Protein AF-A0A7Y3B214-F1 (afdb_monomer_lite)

Structure (mmCIF, N/CA/C/O backbone):
data_AF-A0A7Y3B214-F1
#
_entry.id   AF-A0A7Y3B214-F1
#
loop_
_atom_site.group_PDB
_atom_site.id
_atom_site.type_symbol
_atom_site.label_atom_id
_atom_site.label_alt_id
_atom_site.label_comp_id
_atom_site.label_asym_id
_atom_site.label_entity_id
_atom_site.label_seq_id
_atom_site.pdbx_PDB_ins_code
_atom_site.Cartn_x
_atom_site.Cartn_y
_atom_site.Cartn_z
_atom_site.occupancy
_atom_site.B_iso_or_equiv
_atom_site.auth_seq_id
_atom_site.auth_comp_id
_atom_site.auth_asym_id
_atom_site.auth_atom_id
_atom_site.pdbx_PDB_model_num
ATOM 1 N N . MET A 1 1 ? -11.212 -48.967 0.059 1.00 44.16 1 MET A N 1
ATOM 2 C CA . MET A 1 1 ? -11.631 -47.782 -0.716 1.00 44.16 1 MET A CA 1
ATOM 3 C C . MET A 1 1 ? -10.810 -46.591 -0.211 1.00 44.16 1 MET A C 1
ATOM 5 O O . MET A 1 1 ? -11.343 -45.731 0.462 1.00 44.16 1 MET A O 1
ATOM 9 N N . THR A 1 2 ? -9.474 -46.608 -0.207 1.00 47.28 2 THR A N 1
ATOM 10 C CA . THR A 1 2 ? -8.544 -46.459 -1.350 1.00 47.28 2 THR A CA 1
ATOM 11 C C . THR A 1 2 ? -8.888 -45.292 -2.278 1.00 47.28 2 THR A C 1
ATOM 13 O O . THR A 1 2 ? -9.510 -45.474 -3.317 1.00 47.28 2 THR A O 1
ATOM 16 N N . GLN A 1 3 ? -8.437 -44.100 -1.891 1.00 54.50 3 GLN A N 1
ATOM 17 C CA . GLN A 1 3 ? -8.032 -43.043 -2.815 1.00 54.50 3 GLN A CA 1
ATOM 18 C C . GLN A 1 3 ? -6.664 -42.554 -2.300 1.00 54.50 3 GLN A C 1
ATOM 20 O O . GLN A 1 3 ? -6.584 -41.772 -1.365 1.00 54.50 3 GLN A O 1
ATOM 25 N N . SER A 1 4 ? -5.588 -43.291 -2.568 1.00 49.25 4 SER A N 1
ATOM 26 C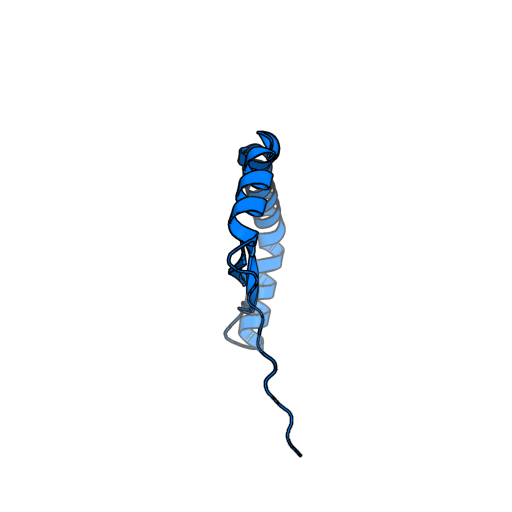 CA . SER A 1 4 ? -4.841 -43.268 -3.833 1.00 49.25 4 SER A CA 1
ATOM 27 C C . SER A 1 4 ? -4.224 -41.890 -4.057 1.00 49.25 4 SER A C 1
ATOM 29 O O . SER A 1 4 ? -4.874 -40.981 -4.560 1.00 49.25 4 SER A O 1
ATOM 31 N N . ALA A 1 5 ? -2.969 -41.785 -3.615 1.00 53.12 5 ALA A N 1
ATOM 32 C CA . ALA A 1 5 ? -1.934 -40.849 -4.029 1.00 53.12 5 ALA A CA 1
ATOM 33 C C . ALA A 1 5 ? -2.313 -39.934 -5.206 1.00 53.12 5 ALA A C 1
ATOM 35 O O . ALA A 1 5 ? -2.208 -40.319 -6.370 1.00 53.12 5 ALA A O 1
ATOM 36 N N . GLN A 1 6 ? -2.666 -38.685 -4.901 1.00 57.44 6 GLN A N 1
ATOM 37 C CA . GLN A 1 6 ? -2.419 -37.603 -5.842 1.00 57.44 6 GLN A CA 1
ATOM 38 C C . GLN A 1 6 ? -0.959 -37.199 -5.679 1.00 57.44 6 GLN A C 1
ATOM 40 O O . GLN A 1 6 ? -0.592 -36.392 -4.827 1.00 57.44 6 GLN A O 1
ATOM 45 N N . THR A 1 7 ? -0.110 -37.839 -6.473 1.00 49.72 7 THR A N 1
ATOM 46 C CA . THR A 1 7 ? 1.247 -37.388 -6.749 1.00 49.72 7 THR A CA 1
ATOM 47 C C . THR A 1 7 ? 1.144 -35.956 -7.275 1.00 49.72 7 THR A C 1
ATOM 49 O O . THR A 1 7 ? 0.765 -35.745 -8.427 1.00 49.72 7 THR A O 1
ATOM 52 N N . PHE A 1 8 ? 1.427 -34.964 -6.424 1.00 56.47 8 PHE A N 1
ATOM 53 C CA . PHE A 1 8 ? 1.693 -33.593 -6.852 1.00 56.47 8 PHE A CA 1
ATOM 54 C C . PHE A 1 8 ? 2.906 -33.654 -7.778 1.00 56.47 8 PHE A C 1
ATOM 56 O O . PHE A 1 8 ? 4.056 -33.701 -7.345 1.00 56.47 8 PHE A O 1
ATOM 63 N N . ASN A 1 9 ? 2.630 -33.742 -9.072 1.00 57.41 9 ASN A N 1
ATOM 64 C CA . ASN A 1 9 ? 3.624 -33.720 -10.123 1.00 57.41 9 ASN A CA 1
ATOM 65 C C . ASN A 1 9 ? 4.177 -32.286 -10.160 1.00 57.41 9 ASN A C 1
ATOM 67 O O . ASN A 1 9 ? 3.629 -31.435 -10.851 1.00 57.41 9 ASN A O 1
ATOM 71 N N . HIS A 1 10 ? 5.173 -31.972 -9.322 1.00 52.59 10 HIS A N 1
ATOM 72 C CA . HIS A 1 10 ? 5.823 -30.662 -9.292 1.00 52.59 10 HIS A CA 1
ATOM 73 C C . HIS A 1 10 ? 6.571 -30.444 -10.619 1.00 52.59 10 HIS A C 1
ATOM 75 O O . HIS A 1 10 ? 7.607 -31.074 -10.835 1.00 52.59 10 HIS A O 1
ATOM 81 N N . PRO A 1 11 ? 6.140 -29.517 -11.495 1.00 52.53 11 PRO A N 1
ATOM 82 C CA . PRO A 1 11 ? 6.853 -29.193 -12.727 1.00 52.53 11 PRO A CA 1
ATOM 83 C C . PRO A 1 11 ? 8.002 -28.199 -12.455 1.00 52.53 11 PRO A C 1
ATOM 85 O O . PRO A 1 11 ? 8.269 -27.300 -13.251 1.00 52.53 11 PRO A O 1
ATOM 88 N N . SER A 1 12 ? 8.691 -28.323 -11.313 1.00 59.03 12 SER A N 1
ATOM 89 C CA . SER A 1 12 ? 9.673 -27.331 -10.846 1.00 59.03 12 SER A CA 1
ATOM 90 C C . SER A 1 12 ? 10.966 -27.302 -11.669 1.00 59.03 12 SER A C 1
ATOM 92 O O . SER A 1 12 ? 11.699 -26.320 -11.611 1.00 59.03 12 SER A O 1
ATOM 94 N N . LEU A 1 13 ? 11.233 -28.335 -12.476 1.00 55.91 13 LEU A N 1
ATOM 95 C CA . LEU A 1 13 ? 12.458 -28.448 -13.277 1.00 55.91 13 LEU A CA 1
ATOM 96 C C . LEU A 1 13 ? 12.351 -27.807 -14.676 1.00 55.91 13 LEU A C 1
ATOM 98 O O . LEU A 1 13 ? 13.379 -27.528 -15.286 1.00 55.91 13 LEU A O 1
ATOM 102 N N . ALA A 1 14 ? 11.139 -27.522 -15.176 1.00 57.09 14 ALA A N 1
ATOM 103 C CA . ALA A 1 14 ? 10.925 -26.888 -16.488 1.00 57.09 14 ALA A CA 1
ATOM 104 C C . ALA A 1 14 ? 10.641 -25.372 -16.406 1.00 57.09 14 ALA A C 1
ATOM 106 O O . ALA A 1 14 ? 10.912 -24.637 -17.357 1.00 57.09 14 ALA A O 1
ATOM 107 N N . ALA A 1 15 ? 10.123 -24.887 -15.271 1.00 59.41 15 ALA A N 1
ATOM 108 C CA . ALA A 1 15 ? 9.709 -23.491 -15.102 1.00 59.41 15 ALA A CA 1
ATOM 109 C C . ALA A 1 15 ? 10.887 -22.498 -15.126 1.00 59.41 15 ALA A C 1
ATOM 111 O O . ALA A 1 15 ? 10.772 -21.424 -15.715 1.00 59.41 15 ALA A O 1
ATOM 112 N N . GLY A 1 16 ? 12.047 -22.878 -14.576 1.00 58.75 16 GLY A N 1
ATOM 113 C CA . GLY A 1 16 ? 13.210 -21.987 -14.486 1.00 58.75 16 GLY A CA 1
ATOM 114 C C . GLY A 1 16 ? 13.757 -21.531 -15.845 1.00 58.75 16 GLY A C 1
ATOM 115 O O . GLY A 1 16 ? 14.186 -20.390 -15.980 1.00 58.75 16 GLY A O 1
ATOM 116 N N . GLY A 1 17 ? 13.696 -22.381 -16.878 1.00 61.16 17 GLY A N 1
ATOM 117 C CA . GLY A 1 17 ? 14.133 -22.020 -18.233 1.00 61.16 17 GLY A CA 1
ATOM 118 C C . GLY A 1 17 ? 13.161 -21.079 -18.953 1.00 61.16 17 GLY A C 1
ATOM 119 O O . GLY A 1 17 ? 13.591 -20.171 -19.666 1.00 61.16 17 GLY A O 1
ATOM 120 N N . ALA A 1 18 ? 11.854 -21.254 -18.733 1.00 63.62 18 ALA A N 1
ATOM 121 C CA . ALA A 1 18 ? 10.810 -20.413 -19.318 1.00 63.62 18 ALA A CA 1
ATOM 122 C C . ALA A 1 18 ? 10.752 -19.020 -18.663 1.00 63.62 18 ALA A C 1
ATOM 124 O O . ALA A 1 18 ? 10.631 -18.018 -19.369 1.00 63.62 18 ALA A O 1
ATOM 125 N N . GLU A 1 19 ? 10.915 -18.938 -17.339 1.00 62.94 19 GLU A N 1
ATOM 126 C CA . GLU A 1 19 ? 11.004 -17.662 -16.616 1.00 62.94 19 GLU A CA 1
ATOM 127 C C . GLU A 1 19 ? 12.257 -16.870 -17.018 1.00 62.94 19 GLU A C 1
ATOM 129 O O . GLU A 1 19 ? 12.174 -15.672 -17.293 1.00 62.94 19 GLU A O 1
ATOM 134 N N . GLN A 1 20 ? 13.404 -17.545 -17.168 1.00 61.66 20 GLN A N 1
ATOM 135 C CA . GLN A 1 20 ? 14.633 -16.918 -17.663 1.00 61.66 20 GLN A CA 1
ATOM 136 C C . GLN A 1 20 ? 14.509 -16.430 -19.115 1.00 61.66 20 GLN A C 1
ATOM 138 O O . GLN A 1 20 ? 15.062 -15.382 -19.455 1.00 61.66 20 GLN A O 1
ATOM 143 N N . ALA A 1 21 ? 13.789 -17.153 -19.980 1.00 62.91 21 ALA A N 1
ATOM 144 C CA . ALA A 1 21 ? 13.521 -16.716 -21.349 1.00 62.91 21 ALA A CA 1
ATOM 145 C C . ALA A 1 21 ? 12.602 -15.481 -21.383 1.00 62.91 21 ALA A C 1
ATOM 147 O O . ALA A 1 21 ? 12.913 -14.515 -22.078 1.00 62.91 21 ALA A O 1
ATOM 148 N N . ALA A 1 22 ? 11.536 -15.467 -20.577 1.00 65.38 22 ALA A N 1
ATOM 149 C CA . ALA A 1 22 ? 10.613 -14.335 -20.474 1.00 65.38 22 ALA A CA 1
ATOM 150 C C . ALA A 1 22 ? 11.284 -13.077 -19.892 1.00 65.38 22 ALA A C 1
ATOM 152 O O . ALA A 1 22 ? 11.059 -11.963 -20.370 1.00 65.38 22 ALA A O 1
ATOM 153 N N . GLU A 1 23 ? 12.164 -13.231 -18.898 1.00 68.75 23 GLU A N 1
ATOM 154 C CA . GLU A 1 23 ? 12.904 -12.105 -18.325 1.00 68.75 23 GLU A CA 1
ATOM 155 C C . GLU A 1 23 ? 13.904 -11.497 -19.322 1.00 68.75 23 GLU A C 1
ATOM 157 O O . GLU A 1 23 ? 14.115 -10.281 -19.319 1.00 68.75 23 GLU A O 1
ATOM 162 N N . ARG A 1 24 ? 14.475 -12.296 -20.233 1.00 66.44 24 ARG A N 1
ATOM 163 C CA . ARG A 1 24 ? 15.322 -11.790 -21.330 1.00 66.44 24 ARG A CA 1
ATOM 164 C C . ARG A 1 24 ? 14.539 -10.950 -22.344 1.00 66.44 24 ARG A C 1
ATOM 166 O O . ARG A 1 24 ? 15.104 -10.005 -22.883 1.00 66.44 24 ARG A O 1
ATOM 173 N N . THR A 1 25 ? 13.255 -11.240 -22.559 1.00 70.94 25 THR A N 1
ATOM 174 C CA . THR A 1 25 ? 12.374 -10.480 -23.471 1.00 70.94 25 THR A CA 1
ATOM 175 C C . THR A 1 25 ? 11.805 -9.207 -22.832 1.00 70.94 25 THR A C 1
ATOM 177 O O . THR A 1 25 ? 11.273 -8.340 -23.524 1.00 70.94 25 THR A O 1
ATOM 180 N N . ARG A 1 26 ? 11.937 -9.056 -21.510 1.00 76.69 26 ARG A N 1
ATOM 181 C CA . ARG A 1 26 ? 11.412 -7.913 -20.759 1.00 76.69 26 ARG A CA 1
ATOM 182 C C . ARG A 1 26 ? 12.122 -6.610 -21.136 1.00 76.69 26 ARG A C 1
ATOM 184 O O . ARG A 1 26 ? 13.299 -6.423 -20.815 1.00 76.69 26 ARG A O 1
ATOM 191 N N . GLY A 1 27 ? 11.395 -5.700 -21.785 1.00 82.81 27 GLY A N 1
ATOM 192 C CA . GLY A 1 27 ? 11.923 -4.418 -22.257 1.00 82.81 27 GLY A CA 1
ATOM 193 C C . GLY A 1 27 ? 12.343 -3.462 -21.132 1.00 82.81 27 GLY A C 1
ATOM 194 O O . GLY A 1 27 ? 11.958 -3.613 -19.971 1.00 82.81 27 GLY A O 1
ATOM 195 N N . MET A 1 28 ? 13.106 -2.421 -21.489 1.00 83.06 28 MET A N 1
ATOM 196 C CA . MET A 1 28 ? 13.569 -1.367 -20.566 1.00 83.06 28 MET A CA 1
ATOM 197 C C . MET A 1 28 ? 12.420 -0.747 -19.749 1.00 83.06 28 MET A C 1
ATOM 199 O O . MET A 1 28 ? 12.578 -0.441 -18.565 1.00 83.06 28 MET A O 1
ATOM 203 N N . TYR A 1 29 ? 11.241 -0.621 -20.370 1.00 85.88 29 TYR A N 1
ATOM 204 C CA . TYR A 1 29 ? 10.033 -0.121 -19.722 1.00 85.88 29 TYR A CA 1
ATOM 205 C C . TYR A 1 29 ? 9.605 -0.984 -18.526 1.00 85.88 29 TYR A C 1
ATOM 207 O O . TYR A 1 29 ? 9.413 -0.465 -17.430 1.00 85.88 29 TYR A O 1
ATOM 215 N N . GLU A 1 30 ? 9.506 -2.302 -18.703 1.00 85.19 30 GLU A N 1
ATOM 216 C CA . GLU A 1 30 ? 9.067 -3.220 -17.646 1.00 85.19 30 GLU A CA 1
ATOM 217 C C . GLU A 1 30 ? 10.087 -3.352 -16.511 1.00 85.19 30 GLU A C 1
ATOM 219 O O . GLU A 1 30 ? 9.714 -3.579 -15.360 1.00 85.19 30 GLU A O 1
ATOM 224 N N . ARG A 1 31 ? 11.376 -3.198 -16.830 1.00 82.31 31 ARG A N 1
ATOM 225 C CA . ARG A 1 31 ? 12.466 -3.304 -15.855 1.00 82.31 31 ARG A CA 1
ATOM 226 C C . ARG A 1 31 ? 12.576 -2.069 -14.960 1.00 82.31 31 ARG A C 1
ATOM 228 O O . ARG A 1 31 ? 12.828 -2.222 -13.768 1.00 82.31 31 ARG A O 1
ATOM 235 N N . PHE A 1 32 ? 12.368 -0.871 -15.512 1.00 86.38 32 PHE A N 1
ATOM 236 C CA . PHE A 1 32 ? 12.639 0.383 -14.796 1.00 86.38 32 PHE A CA 1
ATOM 237 C C . PHE A 1 32 ? 11.456 1.352 -14.783 1.00 86.38 32 PHE A C 1
ATOM 239 O O . PHE A 1 32 ? 11.003 1.748 -13.708 1.00 86.38 32 PHE A O 1
ATOM 246 N N . ALA A 1 33 ? 10.934 1.725 -15.954 1.00 90.12 33 ALA A N 1
ATOM 247 C CA . ALA A 1 33 ? 9.935 2.790 -16.059 1.00 90.12 33 ALA A CA 1
ATOM 248 C C . AL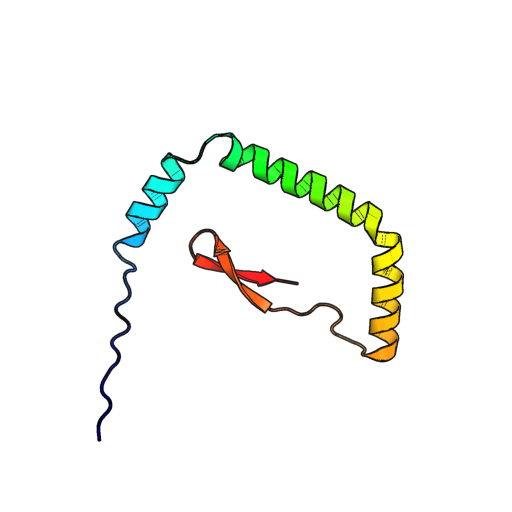A A 1 33 ? 8.622 2.434 -15.350 1.00 90.12 33 ALA A C 1
ATOM 250 O O . ALA A 1 33 ? 8.125 3.233 -14.561 1.00 90.12 33 ALA A O 1
ATOM 251 N N . LYS A 1 34 ? 8.102 1.217 -15.552 1.00 91.62 34 LYS A N 1
ATOM 252 C CA . LYS A 1 34 ? 6.879 0.736 -14.896 1.00 91.62 34 LYS A CA 1
ATOM 253 C C . LYS A 1 34 ? 6.980 0.851 -13.376 1.00 91.62 34 LYS A C 1
ATOM 255 O O . LYS A 1 34 ? 6.101 1.420 -12.743 1.00 91.62 34 LYS A O 1
ATOM 260 N N . GLY A 1 35 ? 8.086 0.378 -12.799 1.00 91.00 35 GLY A N 1
ATOM 261 C CA . GLY A 1 35 ? 8.297 0.423 -11.354 1.00 91.00 35 GLY A CA 1
ATOM 262 C C . GLY A 1 35 ? 8.458 1.843 -10.799 1.00 91.00 35 GLY A C 1
ATOM 263 O O . GLY A 1 35 ? 8.038 2.101 -9.671 1.00 91.00 35 GLY A O 1
ATOM 264 N N . ALA A 1 36 ? 9.074 2.760 -11.547 1.00 94.00 36 ALA A N 1
ATOM 265 C CA . ALA A 1 36 ? 9.176 4.162 -11.143 1.00 94.00 36 ALA A CA 1
ATOM 266 C C . ALA A 1 36 ? 7.802 4.851 -11.179 1.00 94.00 36 ALA A C 1
ATOM 268 O O . ALA A 1 36 ? 7.415 5.501 -10.209 1.00 94.00 36 ALA A O 1
ATOM 269 N N . ILE A 1 37 ? 7.042 4.638 -12.257 1.00 95.44 37 ILE A N 1
ATOM 270 C CA . ILE A 1 37 ? 5.688 5.176 -12.427 1.00 95.44 37 ILE A CA 1
ATOM 271 C C . ILE A 1 37 ? 4.767 4.663 -11.318 1.00 95.44 37 ILE A C 1
ATOM 273 O O . ILE A 1 37 ? 4.098 5.470 -10.681 1.00 95.44 37 ILE A O 1
ATOM 277 N N . ASP A 1 38 ? 4.783 3.361 -11.023 1.00 94.38 38 ASP A N 1
ATOM 278 C CA . ASP A 1 38 ? 3.933 2.772 -9.982 1.00 94.38 38 ASP A CA 1
ATOM 279 C C . ASP A 1 38 ? 4.168 3.408 -8.608 1.00 94.38 38 ASP A C 1
ATOM 281 O O . ASP A 1 38 ? 3.219 3.689 -7.879 1.00 94.38 38 ASP A O 1
ATOM 285 N N . ARG A 1 39 ? 5.431 3.684 -8.258 1.00 96.44 39 ARG A N 1
ATOM 286 C CA . ARG A 1 39 ? 5.778 4.334 -6.987 1.00 96.44 39 ARG A CA 1
ATOM 287 C C . ARG A 1 39 ? 5.347 5.794 -6.959 1.00 96.44 39 ARG A C 1
ATOM 289 O O . ARG A 1 39 ? 4.803 6.236 -5.953 1.00 96.44 39 ARG A O 1
ATOM 296 N N . MET A 1 40 ? 5.569 6.528 -8.049 1.00 97.94 40 MET A N 1
ATOM 297 C CA . MET A 1 40 ? 5.189 7.939 -8.142 1.00 97.94 40 MET A CA 1
ATOM 298 C C . MET A 1 40 ? 3.672 8.117 -8.089 1.00 97.94 40 MET A C 1
ATOM 300 O O . MET A 1 40 ? 3.173 8.895 -7.280 1.00 97.94 40 MET A O 1
ATOM 304 N N . VAL A 1 41 ? 2.936 7.359 -8.903 1.00 97.69 41 VAL A N 1
ATOM 305 C CA . VAL A 1 41 ? 1.469 7.387 -8.922 1.00 97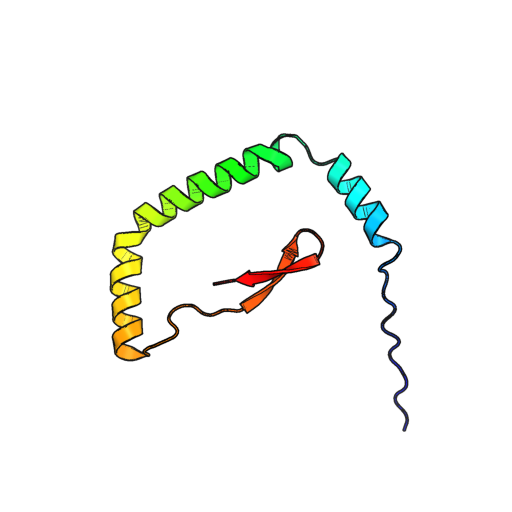.69 41 VAL A CA 1
ATOM 306 C C . VAL A 1 41 ? 0.913 6.924 -7.578 1.00 97.69 41 VAL A C 1
ATOM 308 O O . VAL A 1 41 ? 0.037 7.585 -7.027 1.00 97.69 41 VAL A O 1
ATOM 311 N N . GLY A 1 42 ? 1.460 5.845 -7.010 1.00 97.44 42 GLY A N 1
ATOM 312 C CA . GLY A 1 42 ? 1.069 5.356 -5.689 1.00 97.44 42 GLY A CA 1
ATOM 313 C C . GLY A 1 42 ? 1.279 6.394 -4.585 1.00 97.44 42 GLY A C 1
ATOM 314 O O . GLY A 1 42 ? 0.383 6.600 -3.773 1.00 97.44 42 GLY A O 1
ATOM 315 N N . LEU A 1 43 ? 2.416 7.097 -4.579 1.00 98.06 43 LEU A N 1
ATOM 316 C CA . LEU A 1 43 ? 2.704 8.141 -3.594 1.00 98.06 43 LEU A CA 1
ATOM 317 C C . LEU A 1 43 ? 1.745 9.329 -3.721 1.00 98.06 43 LEU A C 1
ATOM 319 O O . LEU A 1 43 ? 1.229 9.807 -2.713 1.00 98.06 43 LEU A O 1
ATOM 323 N N . VAL A 1 44 ? 1.480 9.788 -4.945 1.00 98.38 44 VAL A N 1
ATOM 324 C CA . VAL A 1 44 ? 0.534 10.886 -5.188 1.00 98.38 44 VAL A CA 1
ATOM 325 C C . VAL A 1 44 ? -0.866 10.498 -4.718 1.00 98.38 44 VAL A C 1
ATOM 327 O O . VAL A 1 44 ? -1.477 11.237 -3.949 1.00 98.38 44 VAL A O 1
ATOM 330 N N . LEU A 1 45 ? -1.359 9.323 -5.119 1.00 98.19 45 LEU A N 1
ATOM 331 C CA . LEU A 1 45 ? -2.673 8.837 -4.695 1.00 98.19 45 LEU A CA 1
ATOM 332 C C . LEU A 1 45 ? -2.757 8.665 -3.180 1.00 98.19 45 LEU A C 1
ATOM 334 O O . LEU A 1 45 ? -3.774 9.024 -2.589 1.00 98.19 45 LEU A O 1
ATOM 338 N N . LEU A 1 46 ? -1.694 8.171 -2.542 1.00 97.12 46 LEU A N 1
ATOM 339 C CA . LEU A 1 46 ? -1.639 8.046 -1.092 1.00 97.12 46 LEU A CA 1
ATOM 340 C C . LEU A 1 46 ? -1.819 9.415 -0.433 1.00 97.12 46 LEU A C 1
ATOM 342 O O . LEU A 1 46 ? -2.745 9.579 0.351 1.00 97.12 46 LEU A O 1
ATOM 346 N N . LEU A 1 47 ? -1.00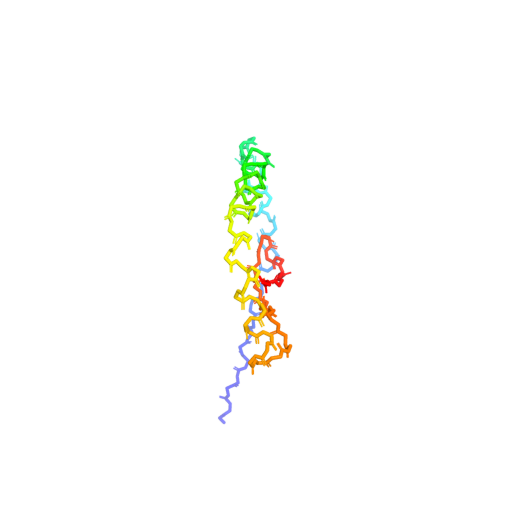6 10.412 -0.794 1.00 98.25 47 LEU A N 1
ATOM 347 C CA . LEU A 1 47 ? -1.075 11.756 -0.205 1.00 98.25 47 LEU A CA 1
ATOM 348 C C . LEU A 1 47 ? -2.441 12.424 -0.409 1.00 98.25 47 LEU A C 1
ATOM 350 O O . LEU A 1 47 ? -2.958 13.049 0.514 1.00 98.25 47 LEU A O 1
ATOM 354 N N . LEU A 1 48 ? -3.046 12.255 -1.587 1.00 98.38 48 LEU A N 1
ATOM 355 C CA . LEU A 1 48 ? -4.379 12.787 -1.882 1.00 98.38 48 LEU A CA 1
ATOM 356 C C . LEU A 1 48 ? -5.485 12.112 -1.062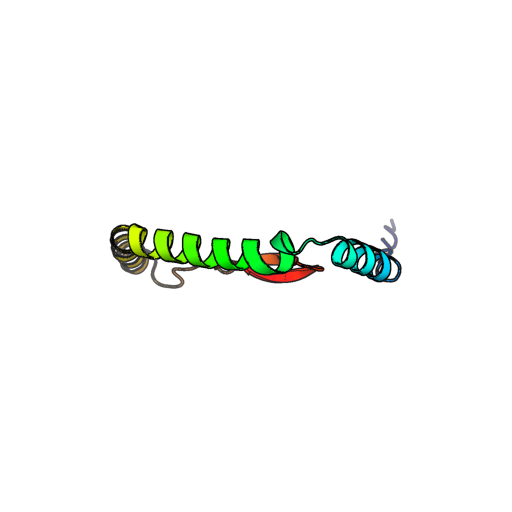 1.00 98.38 48 LEU A C 1
ATOM 358 O O . LEU A 1 48 ? -6.492 12.745 -0.752 1.00 98.38 48 LEU A O 1
ATOM 362 N N . THR A 1 49 ? -5.313 10.838 -0.709 1.00 98.00 49 THR A N 1
ATOM 363 C CA . THR A 1 49 ? -6.323 10.049 0.013 1.00 98.00 49 THR A CA 1
ATOM 364 C C . THR A 1 49 ? -6.117 10.025 1.528 1.00 98.00 49 THR A C 1
ATOM 366 O O . THR A 1 49 ? -7.059 9.691 2.246 1.00 98.00 49 THR A O 1
ATOM 369 N N . VAL A 1 50 ? -4.957 10.461 2.046 1.00 98.25 50 VAL A N 1
ATOM 370 C CA . VAL A 1 50 ? -4.694 10.657 3.489 1.00 98.25 50 VAL A CA 1
ATOM 371 C C . VAL A 1 50 ? -5.851 11.326 4.249 1.00 98.25 50 VAL A C 1
ATOM 373 O O . VAL A 1 50 ? -6.246 10.765 5.275 1.00 98.25 50 VAL A O 1
ATOM 376 N N . PRO A 1 51 ? -6.437 12.462 3.802 1.00 97.31 51 PRO A N 1
ATOM 377 C CA . PRO A 1 51 ? -7.514 13.119 4.551 1.00 97.31 51 PRO A CA 1
ATOM 378 C C . PRO A 1 51 ? -8.768 12.250 4.735 1.00 97.31 51 PRO A C 1
ATOM 380 O O . PRO A 1 51 ? -9.560 12.524 5.629 1.00 97.31 51 PRO A O 1
ATOM 383 N N . ILE A 1 52 ? -8.942 11.198 3.928 1.00 98.25 52 ILE A N 1
ATOM 384 C CA . ILE A 1 52 ? -10.040 10.229 4.040 1.00 98.25 52 ILE A CA 1
ATOM 385 C C . ILE A 1 52 ? -9.591 8.992 4.827 1.00 98.25 52 ILE A C 1
ATOM 387 O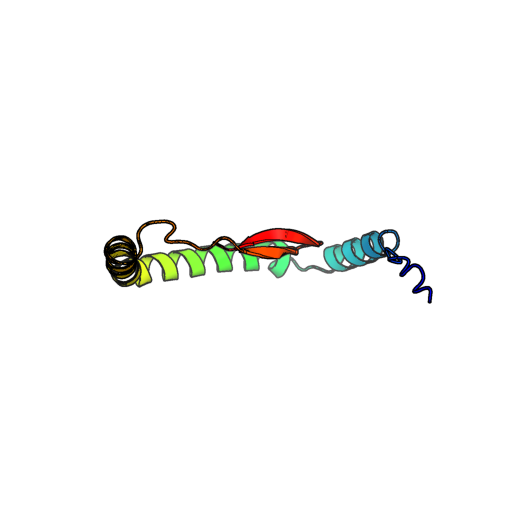 O . ILE A 1 52 ? -10.304 8.526 5.713 1.00 98.25 52 ILE A O 1
ATOM 391 N N . ILE A 1 53 ? -8.399 8.463 4.537 1.00 97.19 53 ILE A N 1
ATOM 392 C CA . ILE A 1 53 ? -7.891 7.233 5.162 1.00 97.19 53 ILE A CA 1
ATOM 393 C C . ILE A 1 53 ? -7.732 7.404 6.677 1.00 97.19 53 ILE A C 1
ATOM 395 O O . ILE A 1 53 ? -8.095 6.501 7.429 1.00 97.19 53 ILE A O 1
ATOM 399 N N . VAL A 1 54 ? -7.222 8.549 7.144 1.00 97.88 54 VAL A N 1
ATOM 400 C CA . VAL A 1 54 ? -6.975 8.798 8.576 1.00 97.88 54 VAL A CA 1
ATOM 401 C C . VAL A 1 54 ? -8.255 8.740 9.423 1.00 97.88 54 VAL A C 1
ATOM 403 O O . VAL A 1 54 ? -8.283 7.939 10.360 1.00 97.88 54 VAL A O 1
ATOM 406 N N . PRO A 1 55 ? -9.328 9.506 9.138 1.00 98.12 55 PRO A N 1
ATOM 407 C CA . PRO A 1 55 ? -10.545 9.430 9.945 1.00 98.12 55 PRO A CA 1
ATOM 408 C C . PRO A 1 55 ? -11.209 8.049 9.880 1.00 98.12 55 PRO A C 1
ATOM 410 O O . PRO A 1 55 ? -11.691 7.570 10.903 1.00 98.12 55 PRO A O 1
ATOM 413 N N . VAL A 1 56 ? -11.178 7.369 8.727 1.00 97.06 56 VAL A N 1
ATOM 414 C CA . VAL A 1 56 ? -11.704 5.996 8.599 1.00 97.06 56 VAL A CA 1
ATOM 415 C C . VAL A 1 56 ? -10.917 5.020 9.474 1.00 97.06 56 VAL A C 1
ATOM 417 O O . VAL A 1 56 ? -11.509 4.227 10.199 1.00 97.06 56 VAL A O 1
ATOM 420 N N . THR A 1 57 ? -9.587 5.115 9.459 1.00 96.69 57 THR A N 1
ATOM 421 C CA . THR A 1 57 ? -8.691 4.309 10.303 1.00 96.69 57 THR A CA 1
ATOM 422 C C . THR A 1 57 ? -9.018 4.504 11.786 1.00 96.69 57 THR A C 1
ATOM 424 O O . THR A 1 57 ? -9.103 3.527 12.527 1.00 96.69 57 THR A O 1
ATOM 427 N N . ILE A 1 58 ? -9.249 5.750 12.217 1.00 97.62 58 ILE A N 1
ATOM 428 C CA . ILE A 1 58 ? -9.632 6.070 13.601 1.00 97.62 58 ILE A CA 1
ATOM 429 C C . ILE A 1 58 ? -11.007 5.480 13.938 1.00 97.62 58 ILE A C 1
ATOM 431 O O . ILE A 1 58 ? -11.157 4.870 14.992 1.00 97.62 58 ILE A O 1
ATOM 435 N N . ALA A 1 59 ? -11.995 5.623 13.051 1.00 97.25 59 ALA A N 1
ATOM 436 C CA . ALA A 1 59 ? -13.336 5.084 13.266 1.00 97.25 59 ALA A CA 1
ATOM 437 C C . ALA A 1 59 ? -13.315 3.556 13.432 1.00 97.25 59 ALA A C 1
ATOM 439 O O . ALA A 1 59 ? -13.870 3.035 14.397 1.00 97.25 59 ALA A O 1
ATOM 440 N N . VAL A 1 60 ? -12.602 2.849 12.547 1.00 96.44 60 VAL A N 1
ATOM 441 C CA . VAL A 1 60 ? -12.421 1.391 12.634 1.00 96.44 60 VAL A CA 1
ATOM 442 C C . VAL A 1 60 ? -11.701 1.001 13.923 1.00 96.44 60 VAL A C 1
ATOM 444 O O . VAL A 1 60 ? -12.087 0.031 14.563 1.00 96.44 60 VAL A O 1
ATOM 447 N N . PHE A 1 61 ? -10.682 1.757 14.336 1.00 96.69 61 PHE A N 1
ATOM 448 C CA . PHE A 1 61 ? -9.962 1.478 15.577 1.00 96.69 61 PHE A CA 1
ATOM 449 C C . PHE A 1 61 ? -10.849 1.620 16.820 1.00 96.69 61 PHE A C 1
ATOM 451 O O . PHE A 1 61 ? -10.742 0.807 17.733 1.00 96.69 61 PHE A O 1
ATOM 458 N N . ILE A 1 62 ? -11.719 2.633 16.862 1.00 97.88 62 ILE A N 1
ATOM 459 C CA . ILE A 1 62 ? -12.631 2.847 17.993 1.00 97.88 62 ILE A CA 1
ATOM 460 C C . ILE A 1 62 ? -13.688 1.737 18.067 1.00 97.88 62 ILE A C 1
ATOM 462 O O . ILE A 1 62 ? -14.007 1.288 19.164 1.00 97.88 62 ILE A O 1
ATOM 466 N N . ASP A 1 63 ? -14.216 1.301 16.921 1.00 96.94 63 ASP A N 1
ATOM 467 C CA . ASP A 1 63 ? -15.333 0.350 16.857 1.00 96.94 63 ASP A CA 1
ATOM 468 C C . ASP A 1 63 ? -14.878 -1.124 16.932 1.00 96.94 63 ASP A C 1
ATOM 470 O O . ASP A 1 63 ? -15.435 -1.921 17.684 1.00 96.94 63 ASP A O 1
ATOM 474 N N . LEU A 1 64 ? -13.822 -1.495 16.195 1.00 96.00 64 LEU A N 1
ATOM 475 C CA . LEU A 1 64 ? -13.346 -2.882 16.068 1.00 96.00 64 LEU A CA 1
ATOM 476 C C . LEU A 1 64 ? -12.022 -3.149 16.806 1.00 96.00 64 LEU A C 1
ATOM 478 O O . LEU A 1 64 ? -11.692 -4.308 17.067 1.00 96.00 64 LEU A O 1
ATOM 482 N N . GLY A 1 65 ? -11.238 -2.118 17.134 1.00 92.25 65 GLY A N 1
ATOM 483 C CA . GLY A 1 65 ? -9.903 -2.273 17.719 1.00 92.25 65 GLY A CA 1
ATOM 484 C C . GLY A 1 65 ? -8.823 -2.655 16.696 1.00 92.25 65 GLY A C 1
ATOM 485 O O . GLY A 1 65 ? -8.788 -2.159 15.570 1.00 92.25 65 GLY A O 1
ATOM 486 N N . LEU A 1 66 ? -7.879 -3.508 17.104 1.00 91.06 66 LEU A N 1
ATOM 487 C CA . LEU A 1 66 ? -6.800 -4.016 16.246 1.00 91.06 66 LEU A CA 1
ATOM 488 C C . LEU A 1 66 ? -7.090 -5.456 15.794 1.00 91.06 66 LEU A C 1
ATOM 490 O O . LEU A 1 66 ? -7.654 -6.223 16.574 1.00 91.06 66 LEU A O 1
ATOM 494 N N . PRO A 1 67 ? -6.610 -5.878 14.605 1.00 89.06 67 PRO A N 1
ATOM 495 C CA . PRO A 1 67 ? -5.776 -5.136 13.651 1.00 89.06 67 PRO A CA 1
ATOM 496 C C . PRO A 1 67 ? -6.583 -4.362 12.593 1.00 89.06 67 PRO A C 1
ATOM 498 O O . PRO A 1 67 ? -7.530 -4.889 12.022 1.00 89.06 67 PRO A O 1
ATOM 501 N N . ILE A 1 68 ? -6.143 -3.141 12.263 1.00 90.44 68 ILE A N 1
ATOM 502 C CA . ILE A 1 68 ? -6.806 -2.299 11.244 1.00 90.44 68 ILE A CA 1
ATOM 503 C C . ILE A 1 68 ? -6.520 -2.804 9.818 1.00 90.44 68 ILE A C 1
ATOM 505 O O . ILE A 1 68 ? -7.388 -2.754 8.952 1.00 90.44 68 ILE A O 1
ATOM 509 N N . PHE A 1 69 ? -5.311 -3.320 9.572 1.00 92.44 69 PHE A N 1
ATOM 510 C CA . PHE A 1 69 ? -4.918 -3.889 8.280 1.00 92.44 69 PHE A CA 1
ATOM 511 C C . PHE A 1 69 ? -4.985 -5.412 8.307 1.00 92.44 69 PHE A C 1
ATOM 513 O O . PHE A 1 69 ? -4.428 -6.059 9.202 1.00 92.44 69 PHE A O 1
ATOM 520 N N . LEU A 1 70 ? -5.615 -5.988 7.286 1.00 91.31 70 LEU A N 1
ATOM 521 C CA . LEU A 1 70 ? -5.709 -7.431 7.110 1.00 91.31 70 LEU A CA 1
ATOM 522 C C . LEU A 1 70 ? -4.497 -7.937 6.338 1.00 91.31 70 LEU A C 1
ATOM 524 O O . LEU A 1 70 ? -4.178 -7.436 5.268 1.00 91.31 70 LEU A O 1
ATOM 528 N N . ARG A 1 71 ? -3.843 -8.976 6.858 1.00 93.19 71 ARG A N 1
ATOM 529 C CA . ARG A 1 71 ? -2.694 -9.601 6.196 1.00 93.19 71 ARG A CA 1
ATOM 530 C C . ARG A 1 71 ? -3.137 -10.853 5.456 1.00 93.19 71 ARG A C 1
ATOM 532 O O . ARG A 1 71 ? -3.507 -11.833 6.096 1.00 93.19 71 ARG A O 1
ATOM 539 N N . GLN A 1 72 ? -3.065 -10.839 4.129 1.00 93.69 72 GLN A N 1
ATOM 540 C CA . GLN A 1 72 ? -3.405 -11.990 3.286 1.00 93.69 72 GLN A CA 1
ATOM 541 C C . GLN A 1 72 ? -2.201 -12.458 2.473 1.00 93.69 72 GLN A C 1
ATOM 543 O O . GLN A 1 72 ? -1.570 -11.661 1.785 1.00 93.69 72 GLN A O 1
ATOM 548 N N . GLU A 1 73 ? -1.897 -13.754 2.506 1.00 94.81 73 GLU A N 1
ATOM 549 C CA . GLU A 1 73 ? -0.836 -14.339 1.682 1.00 94.81 73 GLU A CA 1
ATOM 550 C C . GLU A 1 73 ? -1.296 -14.506 0.230 1.00 94.81 73 GLU A C 1
ATOM 552 O O . GLU A 1 73 ? -2.388 -15.006 -0.048 1.00 94.81 73 GLU A O 1
ATOM 557 N N . ARG A 1 74 ? -0.461 -14.063 -0.713 1.00 91.56 74 ARG A N 1
ATOM 558 C CA . ARG A 1 74 ? -0.687 -14.165 -2.157 1.00 91.56 74 ARG A CA 1
ATOM 559 C C . ARG A 1 74 ? 0.598 -14.592 -2.856 1.00 91.56 74 ARG A C 1
ATOM 561 O O . ARG A 1 74 ? 1.690 -14.177 -2.476 1.00 91.56 74 ARG A O 1
ATOM 568 N N . VAL A 1 75 ? 0.464 -15.409 -3.898 1.00 94.25 75 VAL A N 1
ATOM 569 C CA . VAL A 1 75 ? 1.577 -15.755 -4.792 1.00 94.25 75 VAL A CA 1
ATOM 570 C C . VAL A 1 75 ? 1.821 -14.570 -5.726 1.00 94.25 75 VAL A C 1
ATOM 572 O O . VAL A 1 75 ? 0.910 -14.133 -6.425 1.00 94.25 75 VAL A O 1
ATOM 575 N N . GLY A 1 76 ? 3.029 -14.015 -5.686 1.00 89.56 76 GLY A N 1
ATOM 576 C CA . GLY A 1 76 ? 3.444 -12.849 -6.457 1.00 89.56 76 GLY A CA 1
ATOM 577 C C . GLY A 1 76 ? 4.424 -13.187 -7.574 1.00 89.56 76 GLY A C 1
ATOM 578 O O . GLY A 1 76 ? 4.419 -14.281 -8.135 1.00 89.56 76 GLY A O 1
ATOM 579 N N . ARG A 1 77 ? 5.267 -12.208 -7.912 1.00 85.25 77 ARG A N 1
ATOM 580 C CA . ARG A 1 77 ? 6.266 -12.313 -8.981 1.00 85.25 77 ARG A CA 1
ATOM 581 C C . ARG A 1 77 ? 7.198 -13.516 -8.762 1.00 85.25 77 ARG A C 1
ATOM 583 O O . ARG A 1 77 ? 7.698 -13.708 -7.655 1.00 85.25 77 ARG A O 1
ATOM 590 N N . ASP A 1 78 ? 7.440 -14.280 -9.827 1.00 85.38 78 ASP A N 1
ATOM 591 C CA . ASP A 1 78 ? 8.309 -15.471 -9.856 1.00 85.38 78 ASP A CA 1
ATOM 592 C C . ASP A 1 78 ? 7.902 -16.527 -8.802 1.00 85.38 78 ASP A C 1
ATOM 594 O O . ASP A 1 78 ? 8.740 -17.132 -8.134 1.00 85.38 78 ASP A O 1
ATOM 598 N N . GLY A 1 79 ? 6.595 -16.657 -8.539 1.00 86.00 79 GLY A N 1
ATOM 599 C CA . GLY A 1 79 ? 6.052 -17.593 -7.549 1.00 86.00 79 GLY A CA 1
ATOM 600 C C . GLY A 1 79 ? 6.317 -17.216 -6.085 1.00 86.00 79 GLY A C 1
ATOM 601 O O . GLY A 1 79 ? 5.952 -17.968 -5.181 1.00 86.00 79 GLY A O 1
ATOM 602 N N . LYS A 1 80 ? 6.933 -16.057 -5.814 1.00 88.62 80 LYS A N 1
ATOM 603 C CA . LYS A 1 80 ? 7.282 -15.629 -4.453 1.00 88.62 80 LYS A CA 1
ATOM 604 C C . LYS A 1 80 ? 6.036 -15.200 -3.693 1.00 88.62 80 LYS A C 1
ATOM 606 O O . LYS A 1 80 ? 5.317 -14.298 -4.122 1.00 88.62 80 LYS A O 1
ATOM 611 N N . VAL A 1 81 ? 5.795 -15.823 -2.543 1.00 91.62 81 VAL A N 1
ATOM 612 C CA . VAL A 1 81 ? 4.679 -15.460 -1.664 1.00 91.62 81 VAL A CA 1
ATOM 613 C C . VAL A 1 81 ? 4.954 -14.107 -1.008 1.00 91.62 81 VAL A C 1
ATOM 615 O O . VAL A 1 81 ? 6.045 -13.867 -0.491 1.00 91.62 81 VAL A O 1
ATOM 618 N N . PHE A 1 82 ? 3.957 -13.225 -1.009 1.00 91.62 82 PHE A N 1
ATOM 619 C CA . PHE A 1 82 ? 3.975 -11.953 -0.293 1.00 91.62 82 PHE A CA 1
ATOM 620 C C . PHE A 1 82 ? 2.658 -11.740 0.456 1.00 91.62 82 PHE A C 1
ATOM 622 O O . PHE A 1 82 ? 1.635 -12.342 0.131 1.00 91.62 82 PHE A O 1
ATOM 629 N N . LYS A 1 83 ? 2.687 -10.887 1.484 1.00 94.19 83 LYS A N 1
ATOM 630 C CA . LYS A 1 83 ? 1.492 -10.515 2.245 1.00 94.19 83 LYS A CA 1
ATOM 631 C C . LYS A 1 83 ? 0.953 -9.197 1.715 1.00 94.19 83 LYS A C 1
ATOM 633 O O . LYS A 1 83 ? 1.672 -8.201 1.721 1.00 94.19 83 LYS A O 1
ATOM 638 N N . VAL A 1 84 ? -0.297 -9.205 1.272 1.00 89.12 84 VAL A N 1
ATOM 639 C CA . VAL A 1 84 ? -1.076 -7.985 1.054 1.00 89.12 84 VAL A CA 1
ATOM 640 C C . VAL A 1 84 ? -1.496 -7.472 2.428 1.00 89.12 84 VAL A C 1
ATOM 642 O O . VAL A 1 84 ? -1.973 -8.266 3.242 1.00 89.12 84 VAL A O 1
ATOM 645 N N . VAL A 1 85 ? -1.248 -6.187 2.676 1.00 84.75 85 VAL A N 1
ATOM 646 C CA . VAL A 1 85 ? -1.695 -5.403 3.840 1.00 84.75 85 VAL A CA 1
ATOM 647 C C . VAL A 1 85 ? -2.704 -4.362 3.396 1.00 84.75 85 VAL A C 1
ATOM 649 O O . VAL A 1 85 ? -2.577 -3.912 2.234 1.00 84.75 85 VAL A O 1
#

Secondary structure (DSSP, 8-state):
-----------HHHHHHHHHHHHHH--HIIIIIHHHHHHHHHHHHHHHHHHHHHHHHHHHHHHH-S-SS--EEEE-GGG-EEEE-

Sequence (85 aa):
MTQSAQTFNHPSLAAGGAEQAAERTRGMYERFAKGAIDRMVGLVLLLLTVPIIVPVTIAVFIDLGLPIFLRQERVGRDGKVFKVV

pLDDT: mean 82.62, std 16.9, range [44.16, 98.38]

Radius of gyration: 20.99 Å; chains: 1; bounding box: 31×61×42 Å

Foldseek 3Di:
DDDDDPPPPPPPPPVVVVLVVVVVVDDPCNVPVVVVCCVVVVVVVCVVCVVPVVVVLVVCCVPPNDDSDDWDWDQDPPRDIDTDD